Protein AF-A0A2A8B8N1-F1 (afdb_monomer_lite)

pLDDT: mean 79.52, std 12.45, range [48.56, 94.19]

Sequence (167 aa):
LKTFKNKYIFNKSKDFTIRLLANQMKHNHSLKLEEFYSPFDYTVNINGDILNLRRQELGLKLHVDFYNNDFPDETLGKVKVNYWDDLYIDIEYKNGEKFIAKDYMKENKRYSLDNIYKEMVDYGNSLIELYEKLLHIVKPNLSFNPMIPDNPTKKIRTVNLDKYFKG

Foldseek 3Di:
DVVLCCVAPVPPPDPDHPNVVVVCCVPVVDAQAPVPDDADFDWDQDPNDIDTQVVVQHKDWDKDFDADPVGRVHTQWIWIWIGRRHTWIKTAGPVGDIDTSCVVVDPPPHHHPVRVVVNVVVSVVVVVVVVVVVCVVCVVVPPPPPPDPPDPPPPPPPDDPVVVVDD

Organism: NCBI:txid1890302

Radius of gyration: 28.02 Å; chains: 1; bounding box: 78×43×75 Å

Secondary structure (DSSP, 8-state):
-HHHHHHHTS-SS-S--HHHHHHHHHHHSS--BGGG------EEEETTEEEETGGGT--EEEEEEEE-SS-TTSEEEEEEEEESSSEEEEEEETTS-EE-HHHHH-----B-HHHHHHHHHHHHHHHHHHHHHHHHHHTTT----TTS-S-----------GGGT--

Structure (mmCIF, N/CA/C/O backbone):
data_AF-A0A2A8B8N1-F1
#
_entry.id   AF-A0A2A8B8N1-F1
#
loop_
_atom_site.group_PDB
_atom_site.id
_atom_site.type_symbol
_atom_site.label_atom_id
_atom_site.label_alt_id
_atom_site.label_comp_id
_atom_site.label_asym_id
_atom_site.label_entity_id
_atom_site.label_seq_id
_atom_site.pdbx_PDB_ins_code
_atom_site.Cartn_x
_atom_site.Cartn_y
_atom_site.Cartn_z
_atom_site.occupancy
_atom_site.B_iso_or_equiv
_atom_site.auth_seq_id
_atom_site.auth_comp_id
_atom_site.auth_asym_id
_atom_site.auth_atom_id
_atom_site.pdbx_PDB_model_num
ATOM 1 N N . LEU A 1 1 ? 18.863 10.282 -21.424 1.00 83.62 1 LEU A N 1
ATOM 2 C CA . LEU A 1 1 ? 19.147 10.237 -19.964 1.00 83.62 1 LEU A CA 1
ATOM 3 C C . LEU A 1 1 ? 18.069 10.906 -19.096 1.00 83.62 1 LEU A C 1
ATOM 5 O O . LEU A 1 1 ? 17.550 10.239 -18.211 1.00 83.62 1 LEU A O 1
ATOM 9 N N . LYS A 1 2 ? 17.710 12.184 -19.319 1.00 85.69 2 LYS A N 1
ATOM 10 C CA . LYS A 1 2 ? 16.702 12.902 -18.500 1.00 85.69 2 LYS A CA 1
ATOM 11 C C . LYS A 1 2 ? 15.345 12.182 -18.451 1.00 85.69 2 LYS A C 1
ATOM 13 O O . LYS A 1 2 ? 14.824 11.952 -17.368 1.00 85.69 2 LYS A O 1
ATOM 18 N N . THR A 1 3 ? 14.842 11.729 -19.599 1.00 86.69 3 THR A N 1
ATOM 19 C CA . THR A 1 3 ? 13.587 10.962 -19.706 1.00 86.69 3 THR A CA 1
ATOM 20 C C . THR A 1 3 ? 13.622 9.661 -18.903 1.00 86.69 3 THR A C 1
ATOM 22 O O . THR A 1 3 ? 12.700 9.384 -18.147 1.00 86.69 3 THR A O 1
ATOM 25 N N . PHE A 1 4 ? 14.721 8.903 -18.990 1.00 88.56 4 PHE A N 1
ATOM 26 C CA . PHE A 1 4 ? 14.912 7.663 -18.230 1.00 88.56 4 PHE A CA 1
ATOM 27 C C . PHE A 1 4 ? 14.871 7.917 -16.717 1.00 88.56 4 PHE A C 1
ATOM 29 O O . PHE A 1 4 ? 14.116 7.274 -15.991 1.00 88.56 4 PHE A O 1
ATOM 36 N N . LYS A 1 5 ? 15.628 8.918 -16.242 1.00 86.94 5 LYS A N 1
ATOM 37 C CA . LYS A 1 5 ? 15.636 9.301 -14.823 1.00 86.94 5 LYS A CA 1
ATOM 38 C C . LYS A 1 5 ? 14.251 9.758 -14.353 1.00 86.94 5 LYS A C 1
ATOM 40 O O . LYS A 1 5 ? 13.802 9.356 -13.283 1.00 86.94 5 LYS A O 1
ATOM 45 N N . ASN A 1 6 ? 13.548 10.551 -15.157 1.00 88.56 6 ASN A N 1
ATOM 46 C CA 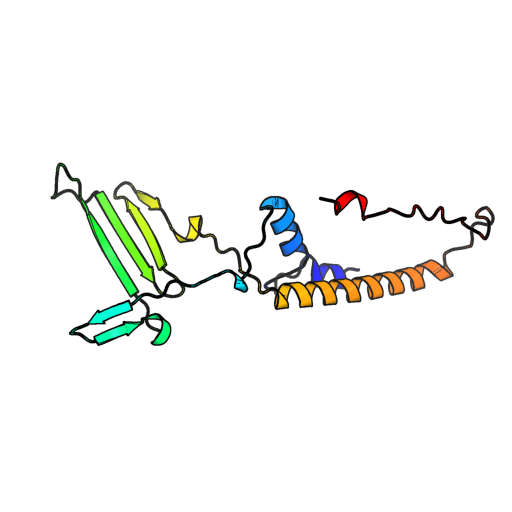. ASN A 1 6 ? 12.201 10.998 -14.816 1.00 88.56 6 ASN A CA 1
ATOM 47 C C . ASN A 1 6 ? 11.198 9.844 -14.759 1.00 88.56 6 ASN A C 1
ATOM 49 O O . ASN A 1 6 ? 10.311 9.897 -13.923 1.00 88.56 6 ASN A O 1
ATOM 53 N N . LYS A 1 7 ? 11.350 8.805 -15.591 1.00 87.81 7 LYS A N 1
ATOM 54 C CA . LYS A 1 7 ? 10.429 7.661 -15.632 1.00 87.81 7 LYS A CA 1
ATOM 55 C C . LYS A 1 7 ? 10.615 6.688 -14.461 1.00 87.81 7 LYS A C 1
ATOM 57 O O . LYS A 1 7 ? 9.611 6.228 -13.928 1.00 87.81 7 LYS A O 1
ATOM 62 N N . TYR A 1 8 ? 11.858 6.416 -14.052 1.00 88.44 8 TYR A N 1
ATOM 63 C CA . TYR A 1 8 ? 12.169 5.327 -13.105 1.00 88.44 8 TYR A CA 1
ATOM 64 C C . TYR A 1 8 ? 12.764 5.770 -11.757 1.00 88.44 8 TYR A C 1
ATOM 66 O O . TYR A 1 8 ? 12.859 4.964 -10.833 1.00 88.44 8 TYR A O 1
ATOM 74 N N . ILE A 1 9 ? 13.195 7.032 -11.623 1.00 84.44 9 ILE A N 1
ATOM 75 C CA . ILE A 1 9 ? 13.893 7.536 -10.420 1.00 84.44 9 ILE A CA 1
ATOM 76 C C . ILE A 1 9 ? 13.120 8.669 -9.740 1.00 84.44 9 ILE A C 1
ATOM 78 O O . ILE A 1 9 ? 13.045 8.721 -8.512 1.00 84.44 9 ILE A O 1
ATOM 82 N N . PHE A 1 10 ? 12.588 9.608 -10.522 1.00 86.75 10 PHE A N 1
ATOM 83 C CA . PHE A 1 10 ? 11.945 10.824 -10.003 1.00 86.75 10 PHE A CA 1
ATOM 84 C C . PHE A 1 10 ? 10.451 10.900 -10.305 1.00 86.75 10 PHE A C 1
ATOM 86 O O . PHE A 1 10 ? 9.843 11.949 -10.098 1.00 86.75 10 PHE A O 1
ATOM 93 N N . ASN A 1 11 ? 9.868 9.818 -10.817 1.00 82.31 11 ASN A N 1
ATOM 94 C CA . ASN A 1 11 ? 8.477 9.817 -11.227 1.00 82.31 11 ASN A CA 1
ATOM 95 C C . ASN A 1 11 ? 7.563 9.943 -10.005 1.00 82.31 11 ASN A C 1
ATOM 97 O O . ASN A 1 11 ? 7.432 8.995 -9.237 1.00 82.31 11 ASN A O 1
ATOM 101 N N . LYS A 1 12 ? 6.955 11.119 -9.825 1.00 76.44 12 LYS A N 1
ATOM 102 C CA . LYS A 1 12 ? 6.023 11.385 -8.722 1.00 76.44 12 LYS A CA 1
ATOM 103 C C . LYS A 1 12 ? 4.595 10.925 -9.018 1.00 76.44 12 LYS A C 1
ATOM 105 O O . LYS A 1 12 ? 3.813 10.835 -8.083 1.00 76.44 12 LYS A O 1
ATOM 110 N N . SER A 1 13 ? 4.251 10.679 -10.284 1.00 82.00 13 SER A N 1
ATOM 111 C CA . SER A 1 13 ? 2.909 10.232 -10.676 1.00 82.00 13 SER A CA 1
ATOM 112 C C . SER A 1 13 ? 2.765 8.714 -10.699 1.00 82.00 13 SER A C 1
ATOM 114 O O . SER A 1 13 ? 1.647 8.218 -10.747 1.00 82.00 13 SER A O 1
ATOM 116 N N . LYS A 1 14 ? 3.873 7.965 -10.653 1.00 79.44 14 LYS A N 1
ATOM 117 C CA . LYS A 1 14 ? 3.832 6.519 -10.446 1.00 79.44 14 LYS A CA 1
ATOM 118 C C . LYS A 1 14 ? 3.718 6.196 -8.961 1.00 79.44 14 LYS A C 1
ATOM 120 O O . LYS A 1 14 ? 4.519 6.666 -8.156 1.00 79.44 14 LYS A O 1
ATOM 125 N N . ASP A 1 15 ? 2.791 5.304 -8.634 1.00 73.50 15 ASP A N 1
ATOM 126 C CA . ASP A 1 15 ? 2.644 4.768 -7.281 1.00 73.50 15 ASP A CA 1
ATOM 127 C C . ASP A 1 15 ? 3.854 3.963 -6.810 1.00 73.50 15 ASP A C 1
ATOM 129 O O . ASP A 1 15 ? 4.111 3.889 -5.608 1.00 73.50 15 ASP A O 1
ATOM 133 N N . PHE A 1 16 ? 4.597 3.400 -7.761 1.00 80.12 16 PHE A N 1
ATOM 134 C CA . PHE A 1 16 ? 5.744 2.537 -7.548 1.00 80.12 16 PHE A CA 1
ATOM 135 C C . PHE A 1 16 ? 6.832 2.814 -8.591 1.00 80.12 16 PHE A C 1
ATOM 137 O O . PHE A 1 16 ? 6.543 3.017 -9.767 1.00 80.12 16 PHE A O 1
ATOM 144 N N . THR A 1 17 ? 8.095 2.811 -8.169 1.00 86.44 17 THR A N 1
ATOM 145 C CA . THR A 1 17 ? 9.256 2.932 -9.064 1.00 86.44 17 THR A CA 1
ATOM 146 C C . THR A 1 17 ? 10.394 2.052 -8.563 1.00 86.44 17 THR A C 1
ATOM 148 O O . THR A 1 17 ? 10.500 1.794 -7.360 1.00 86.44 17 THR A O 1
ATOM 151 N N . ILE A 1 18 ? 11.320 1.678 -9.451 1.00 87.19 18 ILE A N 1
ATOM 152 C CA . ILE A 1 18 ? 12.540 0.940 -9.071 1.00 87.19 18 ILE A CA 1
ATOM 153 C C . ILE A 1 18 ? 13.331 1.633 -7.959 1.00 87.19 18 ILE A C 1
ATOM 155 O O . ILE A 1 18 ? 13.880 0.967 -7.081 1.00 87.19 18 ILE A O 1
ATOM 159 N N . ARG A 1 19 ? 13.368 2.970 -7.935 1.00 86.31 19 ARG A N 1
ATOM 160 C CA . ARG A 1 19 ? 14.033 3.691 -6.843 1.00 86.31 19 ARG A CA 1
ATOM 161 C C . ARG A 1 19 ? 13.353 3.459 -5.494 1.00 86.31 19 ARG A C 1
ATOM 163 O O . ARG A 1 19 ? 14.050 3.303 -4.493 1.00 86.31 19 ARG A O 1
ATOM 170 N N . LEU A 1 20 ? 12.020 3.463 -5.452 1.00 84.12 20 LEU A N 1
ATOM 171 C CA . LEU A 1 20 ? 11.271 3.194 -4.222 1.00 84.12 20 LEU A CA 1
ATOM 172 C C . LEU A 1 20 ? 11.545 1.772 -3.724 1.00 84.12 20 LEU A C 1
ATOM 174 O O . LEU A 1 20 ? 11.837 1.606 -2.541 1.00 84.12 20 LEU A O 1
ATOM 178 N N . LEU A 1 21 ? 11.561 0.789 -4.631 1.00 85.38 21 LEU A N 1
ATOM 179 C CA . LEU A 1 21 ? 11.917 -0.596 -4.319 1.00 85.38 21 LEU A CA 1
ATOM 180 C C . LEU A 1 21 ? 13.322 -0.698 -3.708 1.00 85.38 21 LEU A C 1
ATOM 182 O O . LEU A 1 21 ? 13.493 -1.238 -2.617 1.00 85.38 21 LEU A O 1
ATOM 186 N N . ALA A 1 22 ? 14.324 -0.115 -4.372 1.00 85.81 22 ALA A N 1
ATOM 187 C CA . ALA A 1 22 ? 15.707 -0.134 -3.899 1.00 85.81 22 ALA A CA 1
ATOM 188 C C . ALA A 1 22 ? 15.861 0.536 -2.523 1.00 85.81 22 ALA A C 1
ATOM 190 O O . ALA A 1 22 ? 16.575 0.028 -1.659 1.00 85.81 22 ALA A O 1
ATOM 191 N N . ASN A 1 23 ? 15.163 1.653 -2.291 1.00 84.12 23 ASN A N 1
ATOM 192 C CA . ASN A 1 23 ? 15.163 2.327 -0.995 1.00 84.12 23 ASN A CA 1
ATOM 193 C C . ASN A 1 23 ? 14.519 1.465 0.099 1.00 84.12 23 ASN A C 1
ATOM 195 O O . ASN A 1 23 ? 15.063 1.386 1.198 1.00 84.12 23 ASN A O 1
ATOM 199 N N . GLN A 1 24 ? 13.393 0.805 -0.185 1.00 79.81 24 GLN A N 1
ATOM 200 C CA . GLN A 1 24 ? 12.744 -0.084 0.780 1.00 79.81 24 GLN A CA 1
ATOM 201 C C . GLN A 1 24 ? 13.639 -1.271 1.139 1.00 79.81 24 GLN A C 1
ATOM 203 O O . GLN A 1 24 ? 13.846 -1.532 2.321 1.00 79.81 24 GLN A O 1
ATOM 208 N N . MET A 1 25 ? 14.249 -1.927 0.150 1.00 81.31 25 MET A N 1
ATOM 209 C CA . MET A 1 25 ? 15.190 -3.023 0.404 1.00 81.31 25 MET A CA 1
ATOM 210 C C . MET A 1 25 ? 16.412 -2.556 1.208 1.00 81.31 25 MET A C 1
ATOM 212 O O . MET A 1 25 ? 16.867 -3.269 2.099 1.00 81.31 25 MET A O 1
ATOM 216 N N . LYS A 1 26 ? 16.919 -1.345 0.934 1.00 83.56 26 LYS A N 1
ATOM 217 C CA . LYS A 1 26 ? 18.062 -0.761 1.648 1.00 83.56 26 LYS A CA 1
ATOM 218 C C . LYS A 1 26 ? 17.755 -0.443 3.114 1.00 83.56 26 LYS A C 1
ATOM 220 O O . LYS A 1 26 ? 18.611 -0.671 3.958 1.00 83.56 26 LYS A O 1
ATOM 225 N N . HIS A 1 27 ? 16.597 0.151 3.401 1.00 80.12 27 HIS A N 1
ATOM 226 C CA . HIS A 1 27 ? 16.286 0.684 4.732 1.00 80.12 27 HIS A CA 1
ATOM 227 C C . HIS A 1 27 ? 15.499 -0.286 5.617 1.00 80.12 27 HIS A C 1
ATOM 229 O O . HIS A 1 27 ? 15.678 -0.270 6.830 1.00 80.12 27 HIS A O 1
ATOM 235 N N . ASN A 1 28 ? 14.651 -1.128 5.026 1.00 76.50 28 ASN A N 1
ATOM 236 C CA . ASN A 1 28 ? 13.745 -2.006 5.768 1.00 76.50 28 ASN A CA 1
ATOM 237 C C . ASN A 1 28 ? 14.142 -3.486 5.679 1.00 76.50 28 ASN A C 1
ATOM 239 O O . ASN A 1 28 ? 13.493 -4.314 6.317 1.00 76.50 28 ASN A O 1
ATOM 243 N N . HIS A 1 29 ? 15.141 -3.832 4.852 1.00 75.62 29 HIS A N 1
ATOM 244 C CA . HIS A 1 29 ? 15.606 -5.205 4.595 1.00 75.62 29 HIS A CA 1
ATOM 245 C C . HIS A 1 29 ? 14.497 -6.211 4.227 1.00 75.62 29 HIS A C 1
ATOM 247 O O . HIS A 1 29 ? 14.688 -7.420 4.308 1.00 75.62 29 HIS A O 1
ATOM 253 N N . SER A 1 30 ? 13.326 -5.719 3.823 1.00 75.12 30 SER A N 1
ATOM 254 C CA . SER A 1 30 ? 12.130 -6.512 3.557 1.00 75.12 30 SER A CA 1
ATOM 255 C C . SER A 1 30 ? 11.198 -5.759 2.610 1.00 75.12 30 SER A C 1
ATOM 257 O O . SER A 1 30 ? 11.233 -4.527 2.517 1.00 75.12 30 SER A O 1
ATOM 259 N N . LEU A 1 31 ? 10.361 -6.517 1.905 1.00 77.38 31 LEU A N 1
ATOM 260 C CA . LEU A 1 31 ? 9.294 -6.011 1.050 1.00 77.38 31 LEU A CA 1
ATOM 261 C C . LEU A 1 31 ? 7.965 -6.539 1.584 1.00 77.38 31 LEU A C 1
ATOM 263 O O . LEU A 1 31 ? 7.822 -7.736 1.819 1.00 77.38 31 LEU A O 1
ATOM 267 N N . LYS A 1 32 ? 6.998 -5.642 1.789 1.00 75.94 32 LYS A N 1
ATOM 268 C CA . LYS A 1 32 ? 5.628 -6.025 2.137 1.00 75.94 32 LYS A CA 1
ATOM 269 C C . LYS A 1 32 ? 4.867 -6.263 0.836 1.00 75.94 32 LYS A C 1
ATOM 271 O O . LYS A 1 32 ? 4.568 -5.308 0.120 1.00 75.94 32 LYS A O 1
ATOM 276 N N . LEU A 1 33 ? 4.604 -7.528 0.540 1.00 81.06 33 LEU A N 1
ATOM 277 C CA . LEU A 1 33 ? 3.892 -7.943 -0.663 1.00 81.06 33 LEU A CA 1
ATOM 278 C C . LEU A 1 33 ? 2.395 -8.039 -0.386 1.00 81.06 33 LEU A C 1
ATOM 280 O O . LEU A 1 33 ? 1.980 -8.390 0.721 1.00 81.06 33 LEU A O 1
ATOM 284 N N . GLU A 1 34 ? 1.603 -7.686 -1.391 1.00 83.56 34 GLU A N 1
ATOM 285 C CA . GLU A 1 34 ? 0.143 -7.744 -1.316 1.00 83.56 34 GLU A CA 1
ATOM 286 C C . GLU A 1 34 ? -0.351 -9.188 -1.186 1.00 83.56 34 GLU A C 1
ATOM 288 O O . GLU A 1 34 ? -1.270 -9.462 -0.427 1.00 83.56 34 GLU A O 1
ATOM 293 N N . GLU A 1 35 ? 0.337 -10.130 -1.822 1.00 81.88 35 GLU A N 1
ATOM 294 C CA . GLU A 1 35 ? -0.002 -11.554 -1.834 1.00 81.88 35 GLU A CA 1
ATOM 295 C C . GLU A 1 35 ? 0.093 -12.211 -0.452 1.00 81.88 35 GLU A C 1
ATOM 297 O O . GLU A 1 35 ? -0.576 -13.207 -0.188 1.00 81.88 35 GLU A O 1
ATOM 302 N N . PHE A 1 36 ? 0.918 -11.661 0.444 1.00 79.00 36 PHE A N 1
ATOM 303 C CA . PHE A 1 36 ? 1.052 -12.149 1.821 1.00 79.00 36 PHE A CA 1
ATOM 304 C C . PHE A 1 36 ? 0.146 -11.413 2.803 1.00 79.00 36 PHE A C 1
ATOM 306 O O . PHE A 1 36 ? 0.179 -11.684 4.005 1.00 79.00 36 PHE A O 1
ATOM 313 N N . TYR A 1 37 ? -0.646 -10.461 2.318 1.00 79.25 37 TYR A N 1
ATOM 314 C CA . TYR A 1 37 ? -1.585 -9.750 3.152 1.00 79.25 37 TYR A CA 1
ATOM 315 C C . TYR A 1 37 ? -2.935 -10.463 3.174 1.00 79.25 37 TYR A C 1
ATOM 317 O O . TYR A 1 37 ? -3.643 -10.526 2.174 1.00 79.25 37 TYR A O 1
ATOM 325 N N . SER A 1 38 ? -3.307 -10.948 4.356 1.00 74.62 38 SER A N 1
ATOM 326 C CA . SER A 1 38 ? -4.665 -11.400 4.635 1.00 74.62 38 SER A CA 1
ATOM 327 C C . SER A 1 38 ? -5.411 -10.277 5.357 1.00 74.62 38 SER A C 1
ATOM 329 O O . SER A 1 38 ? -5.082 -10.004 6.515 1.00 74.62 38 SER A O 1
ATOM 331 N N . PRO A 1 39 ? -6.383 -9.609 4.713 1.00 77.44 39 PRO A N 1
ATOM 332 C CA . PRO A 1 39 ? -7.202 -8.612 5.389 1.00 77.44 39 PRO A CA 1
ATOM 333 C C . PRO A 1 39 ? -8.001 -9.228 6.541 1.00 77.44 39 PRO A C 1
ATOM 335 O O . PRO A 1 39 ? -8.392 -10.395 6.478 1.00 77.44 39 PRO A O 1
ATOM 338 N N . PHE A 1 40 ? -8.273 -8.442 7.585 1.00 79.94 40 PHE A N 1
ATOM 339 C CA . PHE A 1 40 ? -9.127 -8.895 8.679 1.00 79.94 40 PHE A CA 1
ATOM 340 C C . PHE A 1 40 ? -10.580 -8.996 8.203 1.00 79.94 40 PHE A C 1
ATOM 342 O O . PHE A 1 40 ? -11.095 -8.059 7.580 1.00 79.94 40 PHE A O 1
ATOM 349 N N . ASP A 1 41 ? -11.250 -10.100 8.530 1.00 83.25 41 ASP A N 1
ATOM 350 C CA . ASP A 1 41 ? -12.682 -10.306 8.304 1.00 83.25 41 ASP A CA 1
ATOM 351 C C . ASP A 1 41 ? -13.455 -10.035 9.597 1.00 83.25 41 ASP A C 1
ATOM 353 O O . ASP A 1 41 ? -13.385 -10.802 10.558 1.00 83.25 41 ASP A O 1
ATOM 357 N N . TYR A 1 42 ? -14.211 -8.936 9.622 1.00 83.00 42 TY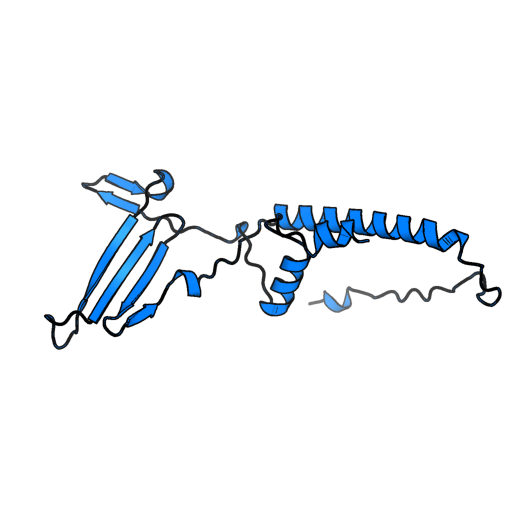R A N 1
ATOM 358 C CA . TYR A 1 42 ? -15.041 -8.578 10.767 1.00 83.00 42 TYR A CA 1
ATOM 359 C C . TYR A 1 42 ? -16.463 -9.097 10.559 1.00 83.00 42 TYR A C 1
ATOM 361 O O . TYR A 1 42 ? -17.153 -8.693 9.621 1.00 83.00 42 TYR A O 1
ATOM 369 N N . THR A 1 43 ? -16.902 -9.995 11.438 1.00 87.62 43 THR A N 1
ATOM 370 C CA . THR A 1 43 ? -18.229 -10.612 11.365 1.00 87.62 43 THR A CA 1
ATOM 371 C C . THR A 1 43 ? -19.037 -10.246 12.601 1.00 87.62 43 THR A C 1
ATOM 373 O O . THR A 1 43 ? -18.562 -10.416 13.722 1.00 87.62 43 THR A O 1
ATOM 376 N N . VAL A 1 44 ? -20.251 -9.738 12.400 1.00 86.50 44 VAL A N 1
ATOM 377 C CA . VAL A 1 44 ? -21.168 -9.316 13.464 1.00 86.50 44 VAL A CA 1
ATOM 378 C C . VAL A 1 44 ? -22.374 -10.241 13.469 1.00 86.50 44 VAL A C 1
ATOM 380 O O . VAL A 1 44 ? -22.904 -10.561 12.409 1.00 86.50 44 VAL A O 1
ATOM 383 N N . ASN A 1 45 ? -22.814 -10.664 14.651 1.00 88.88 45 ASN A N 1
ATOM 384 C CA . ASN A 1 45 ? -24.094 -11.344 14.809 1.00 88.88 45 ASN A CA 1
ATOM 385 C C . ASN A 1 45 ? -25.150 -10.309 15.208 1.00 88.88 45 ASN A C 1
ATOM 387 O O . ASN A 1 45 ? -25.043 -9.707 16.278 1.00 88.88 45 ASN A O 1
ATOM 391 N N . ILE A 1 46 ? -26.141 -10.093 14.346 1.00 84.75 46 ILE A N 1
ATOM 392 C CA . ILE A 1 46 ? -27.274 -9.207 14.613 1.00 84.75 46 ILE A CA 1
ATOM 393 C C . ILE A 1 46 ? -28.532 -10.069 14.583 1.00 84.75 46 ILE A C 1
ATOM 395 O O . ILE A 1 46 ? -28.907 -10.582 13.537 1.00 84.75 46 ILE A O 1
ATOM 399 N N . ASN A 1 47 ? -29.189 -10.231 15.734 1.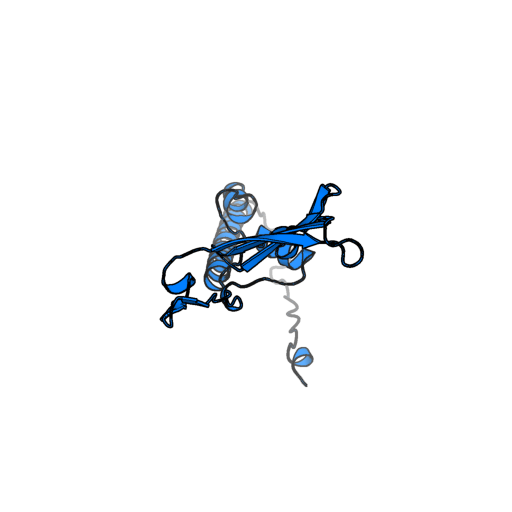00 87.44 47 ASN A N 1
ATOM 400 C CA . ASN A 1 47 ? -30.443 -10.986 15.863 1.00 87.44 47 ASN A CA 1
ATOM 401 C C . ASN A 1 47 ? -30.393 -12.437 15.331 1.00 87.44 47 ASN A C 1
ATOM 403 O O . ASN A 1 47 ? -31.421 -12.978 14.937 1.00 87.44 47 ASN A O 1
ATOM 407 N N . GLY A 1 48 ? -29.221 -13.081 15.342 1.00 85.12 48 GLY A N 1
ATOM 408 C CA . GLY A 1 48 ? -29.023 -14.439 14.824 1.00 85.12 48 GLY A CA 1
ATOM 409 C C . GLY A 1 48 ? -28.442 -14.489 13.409 1.00 85.12 48 GLY A C 1
ATOM 410 O O . GLY A 1 48 ? -27.908 -15.529 13.023 1.00 85.12 48 GLY A O 1
ATOM 411 N N . ASP A 1 49 ? -28.459 -13.374 12.676 1.00 88.06 49 ASP A N 1
ATOM 412 C CA . ASP A 1 49 ? -27.870 -13.276 11.346 1.00 88.06 49 ASP A CA 1
ATOM 413 C C . ASP A 1 49 ? -26.380 -12.936 11.432 1.00 88.06 49 ASP A C 1
ATOM 415 O O . ASP A 1 49 ? -25.963 -11.957 12.058 1.00 88.06 49 ASP A O 1
ATOM 419 N N . ILE A 1 50 ? -25.561 -13.761 10.780 1.00 89.44 50 ILE A N 1
ATOM 420 C CA . ILE A 1 50 ? -24.109 -13.600 10.719 1.00 89.44 50 ILE A CA 1
ATOM 421 C C . ILE A 1 50 ? -23.764 -12.729 9.509 1.00 89.44 50 ILE A C 1
ATOM 423 O O . ILE A 1 50 ? -23.814 -13.177 8.363 1.00 89.44 50 ILE A O 1
ATOM 427 N N . LEU A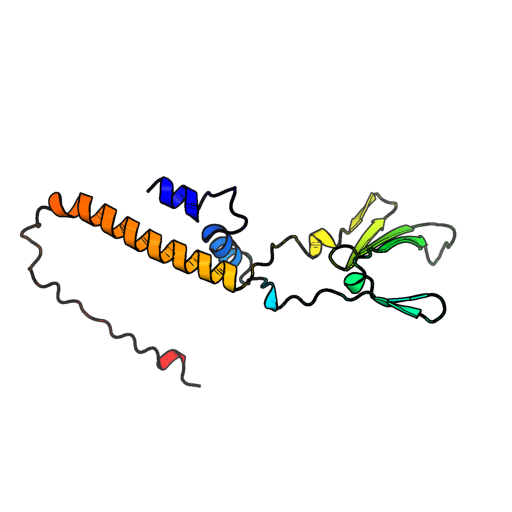 1 51 ? -23.371 -11.485 9.771 1.00 89.50 51 LEU A N 1
ATOM 428 C CA . LEU A 1 51 ? -23.032 -10.494 8.757 1.00 89.50 51 LEU A CA 1
ATOM 429 C C . LEU A 1 51 ? -21.518 -10.270 8.712 1.00 89.50 51 LEU A C 1
ATOM 431 O O . LEU A 1 51 ? -20.934 -9.732 9.651 1.00 89.50 51 LEU A O 1
ATOM 435 N N . ASN A 1 52 ? -20.868 -10.642 7.609 1.00 87.56 52 ASN A N 1
ATOM 436 C CA . ASN A 1 52 ? -19.480 -10.255 7.356 1.00 87.56 52 ASN A CA 1
ATOM 437 C C . ASN A 1 52 ? -19.457 -8.856 6.726 1.00 87.56 52 ASN A C 1
ATOM 439 O O . ASN A 1 52 ? -19.983 -8.660 5.630 1.00 87.56 52 ASN A O 1
ATOM 443 N N . LEU A 1 53 ? -18.841 -7.901 7.421 1.00 85.88 53 LEU A N 1
ATOM 444 C CA . LEU A 1 53 ? -18.842 -6.496 7.022 1.00 85.88 53 LEU A CA 1
ATOM 445 C C . LEU A 1 53 ? -18.103 -6.268 5.696 1.00 85.88 53 LEU A C 1
ATOM 447 O O . LEU A 1 53 ? -18.602 -5.540 4.844 1.00 85.88 53 LEU A O 1
ATOM 451 N N . ARG A 1 54 ? -16.979 -6.957 5.458 1.00 84.75 54 ARG A N 1
ATOM 452 C CA . ARG A 1 54 ? -16.198 -6.822 4.216 1.00 84.75 54 ARG A CA 1
ATOM 453 C C . ARG A 1 54 ? -16.967 -7.297 2.987 1.00 84.75 54 ARG A C 1
ATOM 455 O O . ARG A 1 54 ? -16.955 -6.625 1.964 1.00 84.75 54 ARG A O 1
ATOM 462 N N . ARG A 1 55 ? -17.663 -8.435 3.086 1.00 85.94 55 ARG A N 1
ATOM 463 C CA . ARG A 1 55 ? -18.475 -8.993 1.983 1.00 85.94 55 ARG A CA 1
ATOM 464 C C . ARG A 1 55 ? -19.674 -8.125 1.613 1.00 85.94 55 ARG A C 1
ATOM 466 O O . ARG A 1 55 ? -20.202 -8.273 0.520 1.00 85.94 55 ARG A O 1
ATOM 473 N N . GLN A 1 56 ? -20.116 -7.281 2.536 1.00 85.38 56 GLN A N 1
ATOM 474 C CA . GLN A 1 56 ? -21.260 -6.389 2.365 1.00 85.38 56 GLN A CA 1
ATOM 475 C C . GLN A 1 56 ? -20.828 -4.946 2.080 1.00 85.38 56 GLN A C 1
ATOM 477 O O . GLN A 1 56 ? -21.677 -4.063 2.045 1.00 85.38 56 GLN A O 1
ATOM 482 N N . GLU A 1 57 ? -19.522 -4.703 1.909 1.00 84.44 57 GLU A N 1
ATOM 483 C CA . GLU A 1 57 ? -18.946 -3.365 1.716 1.00 84.44 57 GLU A CA 1
ATOM 484 C C . GLU A 1 57 ? -19.325 -2.386 2.847 1.00 84.44 57 GLU A C 1
ATOM 486 O O . GLU A 1 57 ? -19.493 -1.184 2.648 1.00 84.44 57 GLU A O 1
ATOM 491 N N . LEU A 1 58 ? -19.462 -2.915 4.067 1.00 82.94 58 LEU A N 1
ATOM 492 C CA . LEU A 1 58 ? -19.797 -2.161 5.267 1.00 82.94 58 LEU A CA 1
ATOM 493 C C . LEU A 1 58 ? -18.548 -1.886 6.100 1.00 82.94 58 LEU A C 1
ATOM 495 O O . LEU A 1 58 ? -17.673 -2.738 6.258 1.00 82.94 58 LEU A O 1
ATOM 499 N N . GLY A 1 59 ? -18.517 -0.703 6.707 1.00 84.00 59 GLY A N 1
ATOM 500 C CA . GLY A 1 59 ? -17.512 -0.339 7.695 1.00 84.00 59 GLY A CA 1
ATOM 501 C C . GLY A 1 59 ? -18.066 -0.260 9.112 1.00 84.00 59 GLY A C 1
ATOM 502 O O . GLY A 1 59 ? -19.260 -0.050 9.322 1.00 84.00 59 GLY A O 1
ATOM 503 N N . LEU A 1 60 ? -17.177 -0.378 10.095 1.00 83.69 60 LEU A N 1
ATOM 504 C CA . LEU A 1 60 ? -17.474 -0.164 11.507 1.00 83.69 60 LEU A CA 1
ATOM 505 C C . LEU A 1 60 ? -16.633 0.992 12.039 1.00 83.69 60 LEU A C 1
ATOM 507 O O . LEU A 1 60 ? -15.418 1.039 11.856 1.00 83.69 60 LEU A O 1
ATOM 511 N N . LYS A 1 61 ? -17.280 1.906 12.756 1.00 86.25 61 LYS A N 1
ATOM 512 C CA . LYS A 1 61 ? -16.607 2.944 13.528 1.00 86.25 61 LYS A CA 1
ATOM 513 C C . LYS A 1 61 ? -17.206 2.979 14.917 1.00 86.25 61 LYS A C 1
ATOM 515 O O . LYS A 1 61 ? -18.381 3.296 15.073 1.00 86.25 61 LYS A O 1
ATOM 520 N N . LEU A 1 62 ? -16.397 2.644 15.909 1.00 87.00 62 LEU A N 1
ATOM 521 C CA . LEU A 1 62 ? -16.834 2.531 17.290 1.00 87.00 62 LEU A CA 1
ATOM 522 C C . LEU A 1 62 ? -15.856 3.259 18.209 1.00 87.00 62 LEU A C 1
ATOM 524 O O . LEU A 1 62 ? -14.651 3.294 17.958 1.00 87.00 62 LEU A O 1
ATOM 528 N N . HIS A 1 63 ? -16.386 3.865 19.264 1.00 88.25 63 HIS A N 1
ATOM 529 C CA . HIS A 1 63 ? -15.596 4.487 20.314 1.00 88.25 63 HIS A CA 1
ATOM 530 C C . HIS A 1 63 ? -16.030 3.935 21.669 1.00 88.25 63 HIS A C 1
ATOM 532 O O . HIS A 1 63 ? -17.225 3.830 21.943 1.00 88.25 63 HIS A O 1
ATOM 538 N N . VAL A 1 64 ? -15.060 3.586 22.507 1.00 91.00 64 VAL A N 1
ATOM 539 C CA . VAL A 1 64 ? -15.293 3.133 23.881 1.00 91.00 64 VAL A CA 1
ATOM 540 C C . VAL A 1 64 ? -14.401 3.938 24.800 1.00 91.00 64 VAL A C 1
ATOM 542 O O . VAL A 1 64 ? -13.190 3.998 24.586 1.00 91.00 64 VAL A O 1
ATOM 545 N N . ASP A 1 65 ? -14.994 4.549 25.814 1.00 91.44 65 ASP A N 1
ATOM 546 C CA . ASP A 1 65 ? -14.241 5.207 26.872 1.00 91.44 65 ASP A CA 1
ATOM 547 C C . ASP A 1 65 ? -13.700 4.148 27.841 1.00 91.44 65 ASP A C 1
ATOM 549 O O . ASP A 1 65 ? -14.370 3.156 28.130 1.00 91.44 65 ASP A O 1
ATOM 553 N N . PHE A 1 66 ? -12.471 4.335 28.322 1.00 90.50 66 PHE A N 1
ATOM 554 C CA . PHE A 1 66 ? -11.884 3.482 29.353 1.00 90.50 66 PHE A CA 1
ATOM 555 C C . PHE A 1 66 ? -11.557 4.301 30.598 1.00 90.50 66 PHE A C 1
ATOM 557 O O . PHE A 1 66 ? -11.206 5.484 30.525 1.00 90.50 66 PHE A O 1
ATOM 564 N N . TYR A 1 67 ? -11.688 3.652 31.747 1.00 91.12 67 TYR A N 1
ATOM 565 C CA . TYR A 1 67 ? -11.737 4.302 33.051 1.00 91.12 67 TYR A CA 1
ATOM 566 C C . TYR A 1 67 ? -10.601 3.825 33.945 1.00 91.12 67 TYR A C 1
ATOM 568 O O . TYR A 1 67 ? -9.960 2.805 33.678 1.00 91.12 67 TYR A O 1
ATOM 576 N N . ASN A 1 68 ? -10.348 4.587 35.000 1.00 86.56 68 ASN A N 1
ATOM 577 C CA . ASN A 1 68 ? -9.410 4.207 36.038 1.00 86.56 68 ASN A CA 1
ATOM 578 C C . ASN A 1 68 ? -10.005 3.065 36.877 1.00 86.56 68 ASN A C 1
ATOM 580 O O . ASN A 1 68 ? -11.141 3.158 37.334 1.00 86.56 68 ASN A O 1
ATOM 584 N N . ASN A 1 69 ? -9.240 1.988 37.085 1.00 86.31 69 ASN A N 1
ATOM 585 C CA . ASN A 1 69 ? -9.687 0.858 37.907 1.00 86.31 69 ASN A CA 1
ATOM 586 C C . ASN A 1 69 ? -9.931 1.267 39.365 1.00 86.31 69 ASN A C 1
ATOM 588 O O . ASN A 1 69 ? -10.842 0.734 39.994 1.00 86.31 69 ASN A O 1
ATOM 592 N N . ASP A 1 70 ? -9.139 2.208 39.884 1.00 89.38 70 ASP A N 1
ATOM 593 C CA . ASP A 1 70 ? -9.254 2.670 41.270 1.00 89.38 70 ASP A CA 1
ATOM 594 C C . ASP A 1 70 ? -10.348 3.742 41.428 1.00 89.38 70 ASP A C 1
ATOM 596 O O . ASP A 1 70 ? -10.928 3.892 42.504 1.00 89.38 70 ASP A O 1
ATOM 600 N N . PHE A 1 71 ? -10.667 4.462 40.344 1.00 86.81 71 PHE A N 1
ATOM 601 C CA . PHE A 1 71 ? -11.663 5.537 40.304 1.00 86.81 71 PHE A CA 1
ATOM 602 C C . PHE A 1 71 ? -12.542 5.413 39.043 1.00 86.81 71 PHE A C 1
ATOM 604 O O . PHE A 1 71 ? -12.270 6.067 38.037 1.00 86.81 71 PHE A O 1
ATOM 611 N N . PRO A 1 72 ? -13.615 4.602 39.072 1.00 82.94 72 PRO A N 1
ATOM 612 C CA . PRO A 1 72 ? -14.403 4.267 37.877 1.00 82.94 72 PRO A CA 1
ATOM 613 C C . PRO A 1 72 ? -15.092 5.460 37.201 1.00 82.94 72 PRO A C 1
ATOM 615 O O . PRO A 1 72 ? -15.345 5.425 35.999 1.00 82.94 72 PRO A O 1
ATOM 618 N N . ASP A 1 73 ? -15.363 6.530 37.952 1.00 86.81 73 ASP A N 1
ATOM 619 C CA . ASP A 1 73 ? -15.935 7.773 37.419 1.00 86.81 73 ASP A CA 1
ATOM 620 C C . ASP A 1 73 ? -14.901 8.617 36.650 1.00 86.81 73 ASP A C 1
ATOM 622 O O . ASP A 1 73 ? -15.243 9.574 35.949 1.00 86.81 73 ASP A O 1
ATOM 626 N N . GLU A 1 74 ? -13.616 8.276 36.761 1.00 88.25 74 GLU A N 1
ATOM 627 C CA . GLU A 1 74 ? -12.537 8.944 36.054 1.00 88.25 74 GLU A CA 1
ATOM 628 C C . GLU A 1 74 ? -12.262 8.261 34.709 1.00 88.25 74 GLU A C 1
ATOM 630 O O . GLU A 1 74 ? -11.633 7.206 34.619 1.00 88.25 74 GLU A O 1
ATOM 635 N N . THR A 1 75 ? -12.673 8.912 33.620 1.00 88.56 75 THR A N 1
ATOM 636 C CA . THR A 1 75 ? -12.256 8.520 32.268 1.00 88.56 75 THR A CA 1
ATOM 637 C C . THR A 1 75 ? -10.773 8.826 32.051 1.00 88.56 75 THR A C 1
ATOM 639 O O . THR A 1 75 ? -10.353 9.985 32.132 1.00 88.56 75 THR A O 1
ATOM 642 N N . LEU A 1 76 ? -9.991 7.800 31.707 1.00 89.00 76 LEU A N 1
ATOM 643 C CA . LEU A 1 76 ? -8.566 7.911 31.371 1.00 89.00 76 LEU A CA 1
ATOM 644 C C . LEU A 1 76 ? -8.335 8.208 29.886 1.00 89.00 76 LEU A C 1
ATOM 646 O O . LEU A 1 76 ? -7.318 8.798 29.512 1.00 89.00 76 LEU A O 1
ATOM 650 N N . GLY A 1 77 ? -9.281 7.831 29.030 1.00 90.56 77 GLY A N 1
ATOM 651 C CA . GLY A 1 77 ? -9.198 8.059 27.596 1.00 90.56 77 GLY A CA 1
ATOM 652 C C . GLY A 1 77 ? -10.269 7.304 26.826 1.00 90.56 77 GLY A C 1
ATOM 653 O O . GLY A 1 77 ? -11.261 6.847 27.391 1.00 90.56 77 GLY A O 1
ATOM 654 N N . LYS A 1 78 ? -10.048 7.168 25.519 1.00 92.12 78 LYS A N 1
ATOM 655 C CA . LYS A 1 78 ? -10.942 6.462 24.601 1.00 92.12 78 LYS A CA 1
ATOM 656 C C . LYS A 1 78 ? -10.182 5.597 23.609 1.00 92.12 78 LYS A C 1
ATOM 658 O O . LYS A 1 78 ? -9.154 6.002 23.066 1.00 92.12 78 LYS A O 1
ATOM 663 N N . VAL A 1 79 ? -10.737 4.425 23.341 1.00 90.81 79 VAL A N 1
ATOM 664 C CA . VAL A 1 79 ? -10.330 3.526 22.265 1.00 90.81 79 VAL A CA 1
ATOM 665 C C . VAL A 1 79 ? -11.245 3.776 21.073 1.00 90.81 79 VAL A C 1
ATOM 667 O O . VAL A 1 79 ? -12.468 3.739 21.198 1.00 90.81 79 VAL A O 1
ATOM 670 N N . LYS A 1 80 ? -10.661 4.044 19.908 1.00 89.50 80 LYS A N 1
ATOM 671 C CA . LYS A 1 80 ? -11.367 4.217 18.637 1.00 89.50 80 LYS A CA 1
ATOM 672 C C . LYS A 1 80 ? -11.051 3.032 17.743 1.00 89.50 80 LYS A C 1
ATOM 674 O O . LYS A 1 80 ? -9.908 2.844 17.341 1.00 89.50 80 LYS A O 1
ATOM 679 N N . VAL A 1 81 ? -12.074 2.263 17.410 1.00 85.88 81 VAL A N 1
ATOM 680 C CA . VAL A 1 81 ? -11.979 1.150 16.471 1.00 85.88 81 VAL A CA 1
ATOM 681 C C . VAL A 1 81 ? -12.546 1.610 15.136 1.00 85.88 81 VAL A C 1
ATOM 683 O O . VAL A 1 81 ? -13.704 2.019 15.061 1.00 85.88 81 VAL A O 1
ATOM 686 N N . ASN A 1 82 ? -11.731 1.552 14.088 1.00 84.50 82 ASN A N 1
ATOM 687 C CA . ASN A 1 82 ? -12.141 1.838 12.719 1.00 84.50 82 ASN A CA 1
ATOM 688 C C . ASN A 1 82 ? -11.883 0.600 11.858 1.00 84.50 82 ASN A C 1
ATOM 690 O O . ASN A 1 82 ? -10.767 0.092 11.818 1.00 84.50 82 ASN A O 1
ATOM 694 N N . TYR A 1 83 ? -12.904 0.143 11.147 1.00 81.56 83 TYR A N 1
ATOM 695 C CA . TYR A 1 83 ? -12.840 -0.947 10.187 1.00 81.56 83 TYR A CA 1
ATOM 696 C C . TYR A 1 83 ? -13.480 -0.456 8.891 1.00 81.56 83 TYR A C 1
ATOM 698 O O . TYR A 1 83 ? -14.700 -0.399 8.786 1.00 81.56 83 TYR A O 1
ATOM 706 N N . TRP A 1 84 ? -12.656 -0.022 7.942 1.00 75.25 84 TRP A N 1
ATOM 707 C CA . TRP A 1 84 ? -13.101 0.392 6.605 1.00 75.25 84 TRP A CA 1
ATOM 708 C C . TRP A 1 84 ? -12.304 -0.372 5.550 1.00 75.25 84 TRP A C 1
ATOM 710 O O . TRP A 1 84 ? -12.869 -1.142 4.785 1.00 75.25 84 TRP A O 1
ATOM 720 N N . ASP A 1 85 ? -10.976 -0.258 5.613 1.00 70.56 85 ASP A N 1
ATOM 721 C CA . ASP A 1 85 ? -10.059 -1.059 4.795 1.00 70.56 85 ASP A CA 1
ATOM 722 C C . ASP A 1 85 ? -9.559 -2.296 5.557 1.00 70.56 85 ASP A C 1
ATOM 724 O O . ASP A 1 85 ? -9.569 -3.412 5.035 1.00 70.56 85 ASP A O 1
ATOM 728 N N . ASP A 1 86 ? -9.149 -2.102 6.813 1.00 77.88 86 ASP A N 1
ATOM 729 C CA . ASP A 1 86 ? -8.711 -3.128 7.762 1.00 77.88 86 ASP A CA 1
ATOM 730 C C . ASP A 1 86 ? -8.994 -2.660 9.198 1.00 77.88 86 ASP A C 1
ATOM 732 O O . ASP A 1 86 ? -9.414 -1.518 9.406 1.00 77.88 86 ASP A O 1
ATOM 736 N N . LEU A 1 87 ? -8.793 -3.528 10.191 1.00 81.25 87 LEU A N 1
ATOM 737 C CA . LEU A 1 87 ? -9.024 -3.181 11.593 1.00 81.25 87 LEU A CA 1
ATOM 738 C C . LEU A 1 87 ? -7.903 -2.281 12.141 1.00 81.25 87 LEU A C 1
ATOM 740 O O . LEU A 1 87 ? -6.768 -2.720 12.323 1.00 81.25 87 LEU A O 1
ATOM 744 N N . TYR A 1 88 ? -8.249 -1.041 12.479 1.00 84.25 88 TYR A N 1
ATOM 745 C CA . TYR A 1 88 ? -7.373 -0.078 13.144 1.00 84.25 88 TYR A CA 1
ATOM 746 C C . TYR A 1 88 ? -7.909 0.268 14.533 1.00 84.25 88 TYR A C 1
ATOM 748 O O . TYR A 1 88 ? -9.091 0.583 14.689 1.00 84.25 88 TYR A O 1
ATOM 756 N N . ILE A 1 89 ? -7.031 0.231 15.537 1.00 85.56 89 ILE A N 1
ATOM 757 C CA . ILE A 1 89 ? -7.360 0.542 16.933 1.00 85.56 89 ILE A CA 1
ATOM 758 C C . ILE A 1 89 ? -6.485 1.705 17.402 1.00 85.56 89 ILE A C 1
ATOM 760 O O . ILE A 1 89 ? -5.309 1.525 17.710 1.00 85.56 89 ILE A O 1
ATOM 764 N N . ASP A 1 90 ? -7.067 2.895 17.471 1.00 88.88 90 ASP A N 1
ATOM 765 C CA . ASP A 1 90 ? -6.397 4.083 17.991 1.00 88.88 90 ASP A CA 1
ATOM 766 C C . ASP A 1 90 ? -6.746 4.274 19.473 1.00 88.88 90 ASP A C 1
ATOM 768 O O . ASP A 1 90 ? -7.874 4.013 19.894 1.00 88.88 90 ASP A O 1
ATOM 772 N N . ILE A 1 91 ? -5.799 4.767 20.269 1.00 88.81 91 ILE A N 1
ATOM 773 C CA . ILE A 1 91 ? -6.001 5.073 21.691 1.00 88.81 91 ILE A CA 1
ATOM 774 C C . ILE A 1 91 ? -5.700 6.554 21.900 1.00 88.81 91 ILE A C 1
ATOM 776 O O . ILE A 1 91 ? -4.629 7.036 21.540 1.00 88.81 91 ILE A O 1
ATOM 780 N N . GLU A 1 92 ? -6.648 7.291 22.470 1.00 91.38 92 GLU A N 1
ATOM 781 C CA . GLU A 1 92 ? -6.495 8.706 22.808 1.00 91.38 92 GLU A CA 1
ATOM 782 C C . GLU A 1 92 ? -6.654 8.875 24.317 1.00 91.38 92 GLU A C 1
ATOM 784 O O . GLU A 1 92 ? -7.744 8.698 24.863 1.00 91.38 92 GLU A O 1
ATOM 789 N N . TYR A 1 93 ? -5.552 9.208 24.982 1.00 90.31 93 TYR A N 1
ATOM 790 C CA . TYR A 1 93 ? -5.494 9.440 26.417 1.00 90.31 93 TYR A CA 1
ATOM 791 C C . TYR A 1 93 ? -5.935 10.868 26.746 1.00 90.31 93 TYR A C 1
ATOM 793 O O . TYR A 1 93 ? -5.744 11.807 25.968 1.00 90.31 93 TYR A O 1
ATOM 801 N N . LYS A 1 94 ? -6.512 11.057 27.934 1.00 87.38 94 LYS A N 1
ATOM 802 C CA . LYS A 1 94 ? -7.003 12.361 28.406 1.00 87.38 94 LYS A CA 1
ATOM 803 C C . LYS A 1 94 ? -5.890 13.403 28.566 1.00 87.38 94 LYS A C 1
ATOM 805 O O . LYS A 1 94 ? -6.148 14.592 28.403 1.00 87.38 94 LYS A O 1
ATOM 810 N N . ASN A 1 95 ? -4.657 12.966 28.829 1.00 86.62 95 ASN A N 1
ATOM 811 C CA . ASN A 1 95 ? -3.463 13.820 28.894 1.00 86.62 95 ASN A CA 1
ATOM 812 C C . ASN A 1 95 ? -3.020 14.366 27.515 1.00 86.62 95 ASN A C 1
ATOM 814 O O . ASN A 1 95 ? -2.086 15.161 27.448 1.00 86.62 95 ASN A O 1
ATOM 818 N N . GLY A 1 96 ? -3.683 13.960 26.425 1.00 81.81 96 GLY A N 1
ATOM 819 C CA . GLY A 1 96 ? -3.379 14.378 25.058 1.00 81.81 96 GLY A CA 1
ATOM 820 C C . GLY A 1 96 ? -2.476 13.414 24.286 1.00 81.81 96 GLY A C 1
ATOM 821 O O . GLY A 1 96 ? -2.303 13.610 23.081 1.00 81.81 96 GLY A O 1
ATOM 822 N N . GLU A 1 97 ? -1.939 12.367 24.922 1.00 87.31 97 GLU A N 1
ATOM 823 C CA . GLU A 1 97 ? -1.184 11.322 24.229 1.00 87.31 97 GLU A CA 1
ATOM 824 C C . GLU A 1 97 ? -2.094 10.523 23.294 1.00 87.31 97 GLU A C 1
ATOM 826 O O . GLU A 1 97 ? -3.253 10.222 23.600 1.00 87.31 97 GLU A O 1
ATOM 831 N N . LYS A 1 98 ? -1.567 10.183 22.116 1.00 88.75 98 LYS A N 1
ATOM 832 C CA . LYS A 1 98 ? -2.301 9.451 21.084 1.00 88.75 98 LYS A CA 1
ATOM 833 C C . LYS A 1 98 ? -1.445 8.327 20.544 1.00 88.75 98 LYS A C 1
ATOM 835 O O . LYS A 1 98 ? -0.358 8.561 20.024 1.00 88.75 98 LYS A O 1
ATOM 840 N N . PHE A 1 99 ? -1.974 7.118 20.626 1.00 85.31 99 PHE A N 1
ATOM 841 C CA . PHE A 1 99 ? -1.501 5.988 19.855 1.00 85.31 99 PHE A CA 1
ATOM 842 C C . PHE A 1 99 ? -2.374 5.860 18.608 1.00 85.31 99 PHE A C 1
ATOM 844 O O . PHE A 1 99 ? -3.588 5.691 18.711 1.00 85.31 99 PHE A O 1
ATOM 851 N N . ILE A 1 100 ? -1.758 5.943 17.432 1.00 83.06 100 ILE A N 1
ATOM 852 C CA . ILE A 1 100 ? -2.443 5.783 16.150 1.00 83.06 100 ILE A CA 1
ATOM 853 C C . ILE A 1 100 ? -1.987 4.448 15.560 1.00 83.06 100 ILE A C 1
ATOM 855 O O . ILE A 1 100 ? -0.825 4.303 15.173 1.00 83.06 100 ILE A O 1
ATOM 859 N N . ALA A 1 101 ? -2.883 3.461 15.462 1.00 75.69 101 ALA A N 1
ATOM 860 C CA . ALA A 1 101 ? -2.534 2.132 14.942 1.00 75.69 101 ALA A CA 1
ATOM 861 C C . ALA A 1 101 ? -1.994 2.207 13.512 1.00 75.69 101 ALA A C 1
ATOM 863 O O . ALA A 1 101 ? -1.102 1.444 13.132 1.00 75.69 101 ALA A O 1
ATOM 864 N N . LYS A 1 102 ? -2.492 3.168 12.727 1.00 69.12 102 LYS A N 1
ATOM 865 C CA . LYS A 1 102 ? -2.016 3.428 11.368 1.00 69.12 102 LYS A CA 1
ATOM 866 C C . LYS A 1 102 ? -0.529 3.805 11.321 1.00 69.12 102 LYS A C 1
ATOM 868 O O . LYS A 1 102 ? 0.146 3.415 10.370 1.00 69.12 102 LYS A O 1
ATOM 873 N N . ASP A 1 103 ? 0.008 4.473 12.344 1.00 67.00 103 ASP A N 1
ATOM 874 C CA . ASP A 1 103 ? 1.432 4.837 12.412 1.00 67.00 103 ASP A CA 1
ATOM 875 C C . ASP A 1 103 ? 2.324 3.622 12.681 1.00 67.00 103 ASP A C 1
ATOM 877 O O . ASP A 1 103 ? 3.442 3.544 12.166 1.00 67.00 103 ASP A O 1
ATOM 881 N N . TYR A 1 104 ? 1.827 2.645 13.444 1.00 63.16 104 TYR A N 1
ATOM 882 C CA . TYR A 1 104 ? 2.526 1.376 13.650 1.00 63.16 104 TYR A CA 1
ATOM 883 C C . TYR A 1 104 ? 2.433 0.476 12.417 1.00 63.16 104 TYR A C 1
ATOM 885 O O . TYR A 1 104 ? 3.420 -0.121 11.980 1.00 63.16 104 TYR A O 1
ATOM 893 N N . MET A 1 105 ? 1.248 0.406 11.811 1.00 60.72 105 MET A N 1
ATOM 894 C CA . MET A 1 105 ? 1.052 -0.385 10.603 1.00 60.72 105 MET A CA 1
ATOM 895 C C . MET A 1 105 ? 1.797 0.205 9.406 1.00 60.72 105 MET A C 1
ATOM 897 O O . MET A 1 105 ? 2.252 -0.585 8.571 1.00 60.72 105 MET A O 1
ATOM 901 N N . LYS A 1 106 ? 2.004 1.537 9.411 1.00 54.25 106 LYS A N 1
ATOM 902 C CA . LYS A 1 106 ? 2.544 2.411 8.360 1.00 54.25 106 LYS A CA 1
ATOM 903 C C . LYS A 1 106 ? 1.898 2.120 7.009 1.00 54.25 106 LYS A C 1
ATOM 905 O O . LYS A 1 106 ? 1.812 0.981 6.568 1.00 54.25 106 LYS A O 1
ATOM 910 N N . GLU A 1 107 ? 1.497 3.160 6.291 1.00 55.28 107 GLU A N 1
ATOM 911 C CA . GLU A 1 107 ? 1.150 3.081 4.866 1.00 55.28 107 GLU A CA 1
ATOM 912 C C . GLU A 1 107 ? 2.381 2.685 4.027 1.00 55.28 107 GLU A C 1
ATOM 914 O O . GLU A 1 107 ? 2.873 3.421 3.176 1.00 55.28 107 GLU A O 1
ATOM 919 N N . ASN A 1 108 ? 2.940 1.506 4.259 1.00 56.06 108 ASN A N 1
ATOM 920 C CA . ASN A 1 108 ? 3.805 0.884 3.296 1.00 56.06 108 ASN A CA 1
ATOM 921 C C . ASN A 1 108 ? 2.846 0.368 2.238 1.00 56.06 108 ASN A C 1
ATOM 923 O O . ASN A 1 108 ? 2.223 -0.675 2.443 1.00 56.06 108 ASN A O 1
ATOM 927 N N . LYS A 1 109 ? 2.702 1.138 1.151 1.00 66.25 109 LYS A N 1
ATOM 928 C CA . LYS A 1 109 ? 2.070 0.665 -0.081 1.00 66.25 109 LYS A CA 1
ATOM 929 C C . LYS A 1 109 ? 2.529 -0.772 -0.300 1.00 66.25 109 LYS A C 1
ATOM 931 O O . LYS A 1 109 ? 3.731 -1.033 -0.402 1.00 66.25 109 LYS A O 1
ATOM 936 N N . ARG A 1 110 ? 1.570 -1.691 -0.239 1.00 74.75 110 ARG A N 1
ATOM 937 C CA . ARG A 1 110 ? 1.793 -3.076 -0.623 1.00 74.75 110 ARG A CA 1
ATOM 938 C C . ARG A 1 110 ? 1.889 -3.058 -2.136 1.00 74.75 110 ARG A C 1
ATOM 940 O O . ARG A 1 110 ? 1.118 -2.363 -2.793 1.00 74.75 110 ARG A O 1
ATOM 947 N N . TYR A 1 111 ? 2.881 -3.749 -2.664 1.00 77.75 111 TYR A N 1
ATOM 948 C CA . TYR A 1 111 ? 3.031 -3.892 -4.101 1.00 77.75 111 TYR A CA 1
ATOM 949 C C . TYR A 1 111 ? 2.838 -5.362 -4.420 1.00 77.75 111 TYR A C 1
ATOM 951 O O . TYR A 1 111 ? 3.468 -6.206 -3.781 1.00 77.75 111 TYR A O 1
ATOM 959 N N . SER A 1 112 ? 1.978 -5.654 -5.389 1.00 85.56 112 SER A N 1
ATOM 960 C CA . SER A 1 112 ? 1.888 -6.996 -5.942 1.00 85.56 112 SER A CA 1
ATOM 961 C C . SER A 1 112 ? 3.191 -7.379 -6.644 1.00 85.56 112 SER A C 1
ATOM 963 O O . SER A 1 112 ? 3.901 -6.531 -7.206 1.00 85.56 112 SER A O 1
ATOM 965 N N . LEU A 1 113 ? 3.497 -8.672 -6.646 1.00 86.94 113 LEU A N 1
ATOM 966 C CA . LEU A 1 113 ? 4.601 -9.260 -7.397 1.00 86.94 113 LEU A CA 1
ATOM 967 C C . LEU A 1 113 ? 4.505 -8.915 -8.884 1.00 86.94 113 LEU A C 1
ATOM 969 O O . LEU A 1 113 ? 5.524 -8.606 -9.498 1.00 86.94 113 LEU A O 1
ATOM 973 N N . ASP A 1 114 ? 3.294 -8.869 -9.439 1.00 87.56 114 ASP A N 1
ATOM 974 C CA . ASP A 1 114 ? 3.054 -8.483 -10.831 1.00 87.56 114 ASP A CA 1
ATOM 975 C C . ASP A 1 114 ? 3.482 -7.042 -11.123 1.00 87.56 114 ASP A C 1
ATOM 977 O O . ASP A 1 114 ? 4.115 -6.769 -12.147 1.00 87.56 114 ASP A O 1
ATOM 981 N N . ASN A 1 115 ? 3.158 -6.107 -10.226 1.00 87.38 115 ASN A N 1
ATOM 982 C CA . ASN A 1 115 ? 3.546 -4.706 -10.375 1.00 87.38 115 ASN A CA 1
ATOM 983 C C . ASN A 1 115 ? 5.064 -4.540 -10.266 1.00 87.38 115 ASN A C 1
ATOM 985 O O . ASN A 1 115 ? 5.665 -3.802 -11.053 1.00 87.38 115 ASN A O 1
ATOM 989 N N . ILE A 1 116 ? 5.691 -5.260 -9.330 1.00 89.31 116 ILE A N 1
ATOM 990 C CA . ILE A 1 116 ? 7.149 -5.279 -9.182 1.00 89.31 116 ILE A CA 1
ATOM 991 C C . ILE A 1 116 ? 7.799 -5.849 -10.445 1.00 89.31 116 ILE A C 1
ATOM 993 O O . ILE A 1 116 ? 8.705 -5.229 -11.004 1.00 89.31 116 ILE A O 1
ATOM 997 N N . TYR A 1 117 ? 7.317 -6.995 -10.923 1.00 90.56 117 TYR A N 1
ATOM 998 C CA . TYR A 1 117 ? 7.851 -7.678 -12.093 1.00 90.56 117 TYR A CA 1
ATOM 999 C C . TYR A 1 117 ? 7.768 -6.805 -13.348 1.00 90.56 117 TYR A C 1
ATOM 1001 O O . TYR A 1 117 ? 8.784 -6.593 -14.013 1.00 90.56 117 TYR A O 1
ATOM 1009 N N . LYS A 1 118 ? 6.592 -6.231 -13.637 1.00 91.81 118 LYS A N 1
ATOM 1010 C CA . LYS A 1 118 ? 6.394 -5.331 -14.784 1.00 91.81 118 LYS A CA 1
ATOM 1011 C C . LYS A 1 118 ? 7.347 -4.140 -14.739 1.00 91.81 118 LYS A C 1
ATOM 1013 O O . LYS A 1 118 ? 8.007 -3.848 -15.732 1.00 91.81 118 LYS A O 1
ATOM 1018 N N . GLU A 1 119 ? 7.479 -3.489 -13.584 1.00 90.69 119 GLU A N 1
ATOM 1019 C CA . GLU A 1 119 ? 8.388 -2.351 -13.424 1.00 90.69 119 GLU A CA 1
ATOM 1020 C C . GLU A 1 119 ? 9.861 -2.753 -13.628 1.00 90.69 119 GLU A C 1
ATOM 1022 O O . GLU A 1 119 ? 10.627 -1.998 -14.230 1.00 90.69 119 GLU A O 1
ATOM 1027 N N . MET A 1 120 ? 10.270 -3.940 -13.160 1.00 90.94 120 MET A N 1
ATOM 1028 C CA . MET A 1 120 ? 11.633 -4.453 -13.350 1.00 90.94 120 MET A CA 1
ATOM 1029 C C . MET A 1 120 ? 11.937 -4.763 -14.815 1.00 90.94 120 MET A C 1
ATOM 1031 O O . MET A 1 120 ? 13.011 -4.395 -15.300 1.00 90.94 120 MET A O 1
ATOM 1035 N N . VAL A 1 121 ? 11.000 -5.394 -15.524 1.00 93.88 121 VAL A N 1
ATOM 1036 C CA . VAL A 1 121 ? 11.125 -5.677 -16.960 1.00 93.88 121 VAL A CA 1
ATOM 1037 C C . VAL A 1 121 ? 11.196 -4.374 -17.757 1.00 93.88 121 VAL A C 1
ATOM 1039 O O . VAL A 1 121 ? 12.123 -4.187 -18.548 1.00 93.88 121 VAL A O 1
ATOM 1042 N N . ASP A 1 122 ? 10.288 -3.431 -17.497 1.00 93.31 122 ASP A N 1
ATOM 1043 C CA . ASP A 1 122 ? 10.264 -2.120 -18.154 1.00 93.31 122 ASP A CA 1
ATOM 1044 C C . ASP A 1 122 ? 11.567 -1.343 -17.941 1.00 93.31 122 ASP A C 1
ATOM 1046 O O . ASP A 1 122 ? 12.133 -0.772 -18.884 1.00 93.31 122 ASP A O 1
ATOM 1050 N N . TYR A 1 123 ? 12.058 -1.329 -16.699 1.00 93.25 123 TYR A N 1
ATOM 1051 C CA . TYR A 1 123 ? 13.327 -0.705 -16.346 1.00 93.25 123 TYR A CA 1
ATOM 1052 C C . TYR A 1 123 ? 14.499 -1.360 -17.080 1.00 93.25 123 TYR A C 1
ATOM 1054 O O . TYR A 1 123 ? 15.323 -0.646 -17.656 1.00 93.25 123 TYR A O 1
ATOM 1062 N N . GLY A 1 124 ? 14.552 -2.696 -17.100 1.00 92.69 124 GLY A N 1
ATOM 1063 C CA . GLY A 1 124 ? 15.585 -3.469 -17.786 1.00 92.69 124 GLY A CA 1
ATOM 1064 C C . GLY A 1 124 ? 15.636 -3.165 -19.282 1.00 92.69 124 GLY A C 1
ATOM 1065 O O . GLY A 1 124 ? 16.680 -2.754 -19.790 1.00 92.69 124 GLY A O 1
ATOM 1066 N N . ASN A 1 125 ? 14.494 -3.256 -19.965 1.00 94.19 125 ASN A N 1
ATOM 1067 C CA . ASN A 1 125 ? 14.380 -2.948 -21.394 1.00 94.19 125 ASN A CA 1
ATOM 1068 C C . ASN A 1 125 ? 14.804 -1.506 -21.696 1.00 94.19 125 ASN A C 1
ATOM 1070 O O . ASN A 1 125 ? 15.605 -1.246 -22.592 1.00 94.19 125 ASN A O 1
ATOM 1074 N N . SER A 1 126 ? 14.345 -0.552 -20.884 1.00 92.88 126 SER A N 1
ATOM 1075 C CA . SER A 1 126 ? 14.706 0.858 -21.065 1.00 92.88 126 SER A CA 1
ATOM 1076 C C . SER A 1 126 ? 16.183 1.147 -20.792 1.00 92.88 126 SER A C 1
ATOM 1078 O O . SER A 1 126 ? 16.727 2.119 -21.322 1.00 92.88 126 SER A O 1
ATOM 1080 N N . LEU A 1 127 ? 16.836 0.351 -19.942 1.00 92.81 127 LEU A N 1
ATOM 1081 C CA . LEU A 1 127 ? 18.264 0.467 -19.669 1.00 92.81 127 LEU A CA 1
ATOM 1082 C C . LEU A 1 127 ? 19.081 -0.039 -20.860 1.00 92.81 127 LEU A C 1
ATOM 1084 O O . LEU A 1 127 ? 20.052 0.621 -21.229 1.00 92.81 127 LEU A O 1
A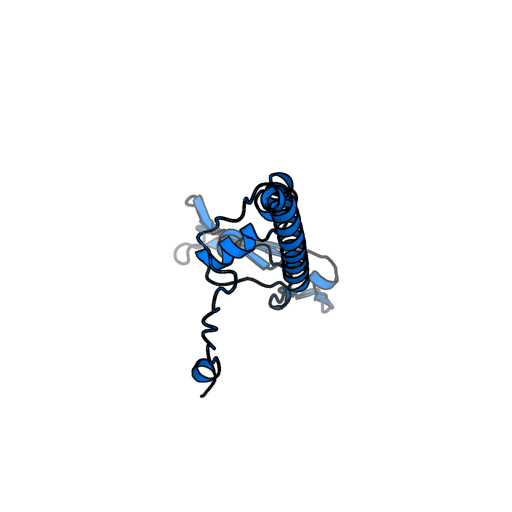TOM 1088 N N . ILE A 1 128 ? 18.653 -1.137 -21.495 1.00 92.50 128 ILE A N 1
ATOM 1089 C CA . ILE A 1 128 ? 19.240 -1.639 -22.747 1.00 92.50 128 ILE A CA 1
ATOM 1090 C C . ILE A 1 128 ? 19.125 -0.572 -23.838 1.00 92.50 128 ILE A C 1
ATOM 1092 O O . ILE A 1 128 ? 20.140 -0.167 -24.399 1.00 92.50 128 ILE A O 1
ATOM 1096 N N . GLU A 1 129 ? 17.933 -0.013 -24.061 1.00 92.44 129 GLU A N 1
ATOM 1097 C CA . GLU A 1 129 ? 17.751 1.056 -25.051 1.00 92.44 129 GLU A CA 1
ATOM 1098 C C . GLU A 1 129 ? 18.623 2.286 -24.764 1.00 92.44 129 GLU A C 1
ATOM 1100 O O . GLU A 1 129 ? 19.154 2.925 -25.676 1.00 92.44 129 GLU A O 1
ATOM 1105 N N . LEU A 1 130 ? 18.743 2.676 -23.490 1.00 91.25 130 LEU A N 1
ATOM 1106 C CA . LEU A 1 130 ? 19.584 3.803 -23.103 1.00 91.25 130 LEU A CA 1
ATOM 1107 C C . LEU A 1 130 ? 21.059 3.502 -23.384 1.00 91.25 130 LEU A C 1
ATOM 1109 O O . LEU A 1 130 ? 21.770 4.386 -23.862 1.00 91.25 130 LEU A O 1
ATOM 1113 N N . TYR A 1 131 ? 21.503 2.281 -23.089 1.00 90.19 131 TYR A N 1
ATOM 1114 C CA . TYR A 1 131 ? 22.856 1.825 -23.374 1.00 90.19 131 TYR A CA 1
ATOM 1115 C C . TYR A 1 131 ? 23.142 1.850 -24.875 1.00 90.19 131 TYR A C 1
ATOM 1117 O O . TYR A 1 131 ? 24.134 2.446 -25.281 1.00 90.19 131 TYR A O 1
ATOM 1125 N N . GLU A 1 132 ? 22.257 1.298 -25.703 1.00 89.75 132 GLU A N 1
ATOM 1126 C CA . GLU A 1 132 ? 22.408 1.296 -27.161 1.00 89.75 132 GLU A CA 1
ATOM 1127 C C . GLU A 1 132 ? 22.451 2.713 -27.738 1.00 89.75 132 GLU A C 1
ATOM 1129 O O . GLU A 1 132 ? 23.321 3.023 -28.552 1.00 89.75 132 GLU A O 1
ATOM 1134 N N . LYS A 1 133 ? 21.579 3.612 -27.261 1.00 87.94 133 LYS A N 1
ATOM 1135 C CA . LYS A 1 133 ? 21.589 5.031 -27.657 1.00 87.94 133 LYS A CA 1
ATOM 1136 C C . LYS A 1 133 ? 22.909 5.710 -27.296 1.00 87.94 133 LYS A C 1
ATOM 1138 O O . LYS A 1 133 ? 23.457 6.451 -28.107 1.00 87.94 133 LYS A O 1
ATOM 1143 N N . LEU A 1 134 ? 23.432 5.466 -26.093 1.00 86.56 134 LEU A N 1
ATOM 1144 C CA . LEU A 1 134 ? 24.729 6.007 -25.679 1.00 86.56 134 LEU A CA 1
ATOM 1145 C C . LEU A 1 134 ? 25.869 5.408 -26.503 1.00 86.56 134 LEU A C 1
ATOM 1147 O O . LEU A 1 134 ? 26.725 6.146 -26.980 1.00 86.56 134 LEU A O 1
ATOM 1151 N N . LEU A 1 135 ? 25.859 4.094 -26.722 1.00 84.62 135 LEU A N 1
ATOM 1152 C CA . LEU A 1 135 ? 26.859 3.409 -27.526 1.00 84.62 135 LEU A CA 1
ATOM 1153 C C . LEU A 1 135 ? 26.861 3.936 -28.963 1.00 84.62 135 LEU A C 1
ATOM 1155 O O . LEU A 1 135 ? 27.930 4.184 -29.498 1.00 84.62 135 LEU A O 1
ATOM 1159 N N . HIS A 1 136 ? 25.699 4.176 -29.571 1.00 85.50 136 HIS A N 1
ATOM 1160 C CA . HIS A 1 136 ? 25.607 4.741 -30.918 1.00 85.50 136 HIS A CA 1
ATOM 1161 C C . HIS A 1 136 ? 26.182 6.164 -31.012 1.00 85.50 136 HIS A C 1
ATOM 1163 O O . HIS A 1 136 ? 26.781 6.510 -32.022 1.00 85.50 136 HIS A O 1
ATOM 1169 N N . ILE A 1 137 ? 26.050 6.978 -29.961 1.00 83.38 137 ILE A N 1
ATOM 1170 C CA . ILE A 1 137 ? 26.630 8.331 -29.911 1.00 83.38 137 ILE A CA 1
ATOM 1171 C C . ILE A 1 137 ? 28.148 8.278 -29.697 1.00 83.38 137 ILE A C 1
ATOM 1173 O O . ILE A 1 137 ? 28.898 9.075 -30.262 1.00 83.38 137 ILE A O 1
ATOM 1177 N N . VAL A 1 138 ? 28.615 7.354 -28.857 1.00 79.12 138 VAL A N 1
ATOM 1178 C CA . VAL A 1 138 ? 30.021 7.292 -28.443 1.00 79.12 138 VAL A CA 1
ATOM 1179 C C . VAL A 1 138 ? 30.866 6.486 -29.436 1.00 79.12 138 VAL A C 1
ATOM 1181 O O . VAL A 1 138 ? 31.998 6.867 -29.695 1.00 79.12 138 VAL A O 1
ATOM 1184 N N . LYS A 1 139 ? 30.337 5.420 -30.048 1.00 74.62 139 LYS A N 1
ATOM 1185 C CA . LYS A 1 139 ? 31.064 4.509 -30.957 1.00 74.62 139 LYS A CA 1
ATOM 1186 C C . LYS A 1 139 ? 31.694 5.197 -32.182 1.00 74.62 139 LYS A C 1
ATOM 1188 O O . LYS A 1 139 ? 32.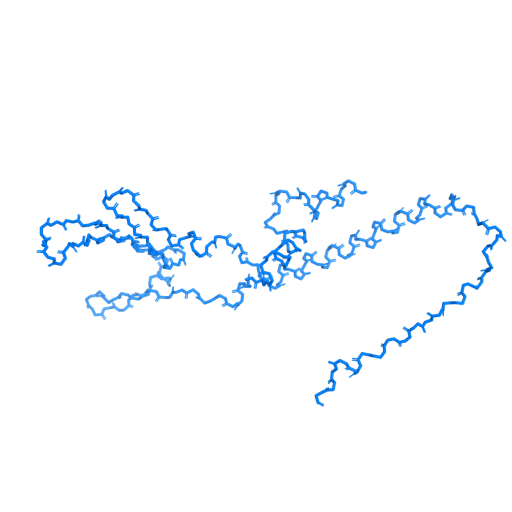830 4.857 -32.483 1.00 74.62 139 LYS A O 1
ATOM 1193 N N . PRO A 1 140 ? 31.051 6.168 -32.858 1.00 72.50 140 PRO A N 1
ATOM 1194 C CA . PRO A 1 140 ? 31.681 6.921 -33.949 1.00 72.50 140 PRO A CA 1
ATOM 1195 C C . PRO A 1 140 ? 32.800 7.860 -33.476 1.00 72.50 140 PRO A C 1
ATOM 1197 O O . PRO A 1 140 ? 33.681 8.202 -34.253 1.00 72.50 140 PRO A O 1
ATOM 1200 N N . ASN A 1 141 ? 32.758 8.272 -32.205 1.00 65.38 141 ASN A N 1
ATOM 1201 C CA . ASN A 1 141 ? 33.717 9.189 -31.580 1.00 65.38 141 ASN A CA 1
ATOM 1202 C C . ASN A 1 141 ? 34.778 8.458 -30.735 1.00 65.38 141 ASN A C 1
ATOM 1204 O O . ASN A 1 141 ? 35.704 9.081 -30.220 1.00 65.38 141 ASN A O 1
ATOM 1208 N N . LEU A 1 142 ? 34.649 7.137 -30.587 1.00 63.88 142 LEU A N 1
ATOM 1209 C CA . LEU A 1 142 ? 35.671 6.241 -30.067 1.00 63.88 142 LEU A CA 1
ATOM 1210 C C . LEU A 1 142 ? 36.678 6.018 -31.194 1.00 63.88 142 LEU A C 1
ATOM 1212 O O . LEU A 1 142 ? 36.621 5.021 -31.913 1.00 63.88 142 LEU A O 1
ATOM 1216 N N . SER A 1 143 ? 37.604 6.958 -31.368 1.00 54.50 143 SER A N 1
ATOM 1217 C CA . SER A 1 143 ? 38.844 6.643 -32.065 1.00 54.50 143 SER A CA 1
ATOM 1218 C C . SER A 1 143 ? 39.484 5.465 -31.330 1.00 54.50 143 SER A C 1
ATOM 1220 O O . SER A 1 143 ? 39.752 5.534 -30.129 1.00 54.50 143 SER A O 1
ATOM 1222 N N . PHE A 1 144 ? 39.645 4.343 -32.037 1.00 53.94 144 PHE A N 1
ATOM 1223 C CA . PHE A 1 144 ? 40.364 3.179 -31.532 1.00 53.94 144 PHE A CA 1
ATOM 1224 C C . PHE A 1 144 ? 41.712 3.673 -31.013 1.00 53.94 144 PHE A C 1
ATOM 1226 O O . PHE A 1 144 ? 42.516 4.188 -31.786 1.00 53.94 144 PHE A O 1
ATOM 1233 N N . ASN A 1 145 ? 41.943 3.577 -29.705 1.00 50.59 145 ASN A N 1
ATOM 1234 C CA . ASN A 1 145 ? 43.267 3.821 -29.162 1.00 50.59 145 ASN A CA 1
ATOM 1235 C C . ASN A 1 145 ? 44.167 2.698 -29.711 1.00 50.59 145 ASN A C 1
ATOM 1237 O O . ASN A 1 145 ? 43.943 1.545 -29.332 1.00 50.59 145 ASN A O 1
ATOM 1241 N N . PRO A 1 146 ? 45.159 2.985 -30.577 1.00 55.22 146 PRO A N 1
ATOM 1242 C CA . PRO A 1 146 ? 45.986 1.959 -31.226 1.00 55.22 146 PRO A CA 1
ATOM 1243 C C . PRO A 1 146 ? 46.859 1.160 -30.238 1.00 55.22 146 PRO A C 1
ATOM 1245 O O . PRO A 1 146 ? 47.572 0.247 -30.636 1.00 55.22 146 PRO A O 1
ATOM 1248 N N . MET A 1 147 ? 46.802 1.494 -28.945 1.00 53.62 147 MET A N 1
ATOM 1249 C CA . MET A 1 147 ? 47.473 0.799 -27.845 1.00 53.62 147 MET A CA 1
ATOM 1250 C C . MET A 1 147 ? 46.644 -0.335 -27.211 1.00 53.62 147 MET A C 1
ATOM 1252 O O . MET A 1 147 ? 47.141 -1.002 -26.305 1.00 53.62 147 MET A O 1
ATOM 1256 N N . ILE A 1 148 ? 45.391 -0.561 -27.626 1.00 53.94 148 ILE A N 1
ATOM 1257 C CA . ILE A 1 148 ? 44.577 -1.676 -27.116 1.00 53.94 148 ILE A CA 1
ATOM 1258 C C . ILE A 1 148 ? 44.675 -2.833 -28.122 1.00 53.94 148 ILE A C 1
ATOM 1260 O O . ILE A 1 148 ? 44.143 -2.699 -29.220 1.00 53.94 148 ILE A O 1
ATOM 1264 N N . PRO A 1 149 ? 45.341 -3.956 -27.794 1.00 50.03 149 PRO A N 1
ATOM 1265 C CA . PRO A 1 149 ? 45.407 -5.099 -28.698 1.00 50.03 149 PRO A CA 1
ATOM 1266 C C . PRO A 1 149 ? 43.996 -5.638 -28.979 1.00 50.03 149 PRO A C 1
ATOM 1268 O O . PRO A 1 149 ? 43.202 -5.800 -28.050 1.00 50.03 149 PRO A O 1
ATOM 1271 N N . ASP A 1 150 ? 43.714 -5.958 -30.248 1.00 52.38 150 ASP A N 1
ATOM 1272 C CA . ASP A 1 150 ? 42.402 -6.377 -30.792 1.00 52.38 150 ASP A CA 1
ATOM 1273 C C . ASP A 1 150 ? 41.766 -7.605 -30.117 1.00 52.38 150 ASP A C 1
ATOM 1275 O O . ASP A 1 150 ? 40.614 -7.951 -30.374 1.00 52.38 150 ASP A O 1
ATOM 1279 N N . ASN A 1 151 ? 42.489 -8.255 -29.209 1.00 49.66 151 ASN A N 1
ATOM 1280 C CA . ASN A 1 151 ? 41.995 -9.347 -28.395 1.00 49.66 151 ASN A CA 1
ATOM 1281 C C . ASN A 1 151 ? 42.155 -8.993 -26.913 1.00 49.66 151 ASN A C 1
ATOM 1283 O O . ASN A 1 151 ? 43.184 -9.314 -26.306 1.00 49.66 151 ASN A O 1
ATOM 1287 N N . PRO A 1 152 ? 41.142 -8.389 -26.263 1.00 51.25 152 PRO A N 1
ATOM 1288 C CA . PRO A 1 152 ? 41.073 -8.474 -24.823 1.00 51.25 152 PRO A CA 1
ATOM 1289 C C . PRO A 1 152 ? 40.847 -9.952 -24.521 1.00 51.25 152 PRO A C 1
ATOM 1291 O O . PRO A 1 152 ? 39.732 -10.454 -24.654 1.00 51.25 152 PRO A O 1
ATOM 1294 N N . THR A 1 153 ? 41.898 -10.675 -24.131 1.00 52.75 153 THR A N 1
ATOM 1295 C CA . THR A 1 153 ? 41.756 -11.959 -23.445 1.00 52.75 153 THR A CA 1
ATOM 1296 C C . THR A 1 153 ? 40.863 -11.711 -22.235 1.00 52.75 153 THR A C 1
ATOM 1298 O O . THR A 1 153 ? 41.333 -11.320 -21.164 1.00 52.75 153 THR A O 1
ATOM 1301 N N . LYS A 1 154 ? 39.546 -11.870 -22.414 1.00 51.59 154 LYS A N 1
ATOM 1302 C CA . LYS A 1 154 ? 38.582 -11.901 -21.327 1.00 51.59 154 LYS A CA 1
ATOM 1303 C C . LYS A 1 154 ? 39.023 -13.076 -20.476 1.00 51.59 154 LYS A C 1
ATOM 1305 O O . LYS A 1 154 ? 38.787 -14.226 -20.833 1.00 51.59 154 LYS A O 1
ATOM 1310 N N . LYS A 1 155 ? 39.680 -12.798 -19.350 1.00 51.31 155 LYS A N 1
ATOM 1311 C CA . LYS A 1 155 ? 39.777 -13.771 -18.267 1.00 51.31 155 LYS A CA 1
ATOM 1312 C C . LYS A 1 155 ? 38.350 -13.991 -17.782 1.00 51.31 155 LYS A C 1
ATOM 1314 O O . LYS A 1 155 ? 37.870 -13.273 -16.908 1.00 51.31 155 LYS A O 1
ATOM 1319 N N . ILE A 1 156 ? 37.653 -14.934 -18.410 1.00 51.34 156 ILE A N 1
ATOM 1320 C CA . ILE A 1 156 ? 36.381 -15.451 -17.930 1.00 51.34 156 ILE A CA 1
ATOM 1321 C C . ILE A 1 156 ? 36.715 -16.088 -16.584 1.00 51.34 156 ILE A C 1
ATOM 1323 O O . ILE A 1 156 ? 37.292 -17.169 -16.513 1.00 51.34 156 ILE A O 1
ATOM 1327 N N . ARG A 1 157 ? 36.442 -15.367 -15.496 1.00 54.59 157 ARG A N 1
ATOM 1328 C CA . ARG A 1 157 ? 36.422 -15.974 -14.171 1.00 54.59 157 ARG A CA 1
ATOM 1329 C C . ARG A 1 157 ? 35.113 -16.736 -14.090 1.00 54.59 157 ARG A C 1
ATOM 1331 O O . ARG A 1 157 ? 34.075 -16.147 -13.811 1.00 54.59 157 ARG A O 1
ATOM 1338 N N . THR A 1 158 ? 35.161 -18.026 -14.389 1.00 56.16 158 THR A N 1
ATOM 1339 C CA . THR A 1 158 ? 34.038 -18.930 -14.157 1.00 56.16 158 THR A CA 1
ATOM 1340 C C . THR A 1 158 ? 33.791 -18.964 -12.651 1.00 56.16 158 THR A C 1
ATOM 1342 O O . THR A 1 158 ? 34.574 -19.532 -11.892 1.00 56.16 158 THR A O 1
ATOM 1345 N N . VAL A 1 159 ? 32.748 -18.275 -12.192 1.00 57.16 159 VAL A N 1
ATOM 1346 C CA . VAL A 1 159 ? 32.322 -18.339 -10.794 1.00 57.16 159 VAL A CA 1
ATOM 1347 C C . VAL A 1 159 ? 31.445 -19.574 -10.666 1.00 57.16 159 VAL A C 1
ATOM 1349 O O . VAL A 1 159 ? 30.319 -19.588 -11.150 1.00 57.16 159 VAL A O 1
ATOM 1352 N N . ASN A 1 160 ? 31.979 -20.626 -10.045 1.00 72.19 160 ASN A N 1
ATOM 1353 C CA . ASN A 1 160 ? 31.185 -21.795 -9.694 1.00 72.19 160 ASN A CA 1
ATOM 1354 C C . ASN A 1 160 ? 30.224 -21.408 -8.555 1.00 72.19 160 ASN A C 1
ATOM 1356 O O . ASN A 1 160 ? 30.669 -21.072 -7.452 1.00 72.19 160 ASN A O 1
ATOM 1360 N N . LEU A 1 161 ? 28.926 -21.407 -8.861 1.00 65.75 161 LEU A N 1
ATOM 1361 C CA . LEU A 1 161 ? 27.856 -21.065 -7.929 1.00 65.75 161 LEU A CA 1
ATOM 1362 C C . LEU A 1 161 ? 27.447 -22.248 -7.035 1.00 65.75 161 LEU A C 1
ATOM 1364 O O . LEU A 1 161 ? 26.909 -21.998 -5.962 1.00 65.75 161 LEU A O 1
ATOM 1368 N N . ASP A 1 162 ? 27.787 -23.497 -7.379 1.00 68.81 162 ASP A N 1
ATOM 1369 C CA . ASP A 1 162 ? 27.443 -24.697 -6.590 1.00 68.81 162 ASP A CA 1
ATOM 1370 C C . ASP A 1 162 ? 28.021 -24.658 -5.174 1.00 68.81 162 ASP A C 1
ATOM 1372 O O . ASP A 1 162 ? 27.476 -25.262 -4.252 1.00 68.81 162 ASP A O 1
ATOM 1376 N N . LYS A 1 163 ? 29.108 -23.907 -4.965 1.00 67.94 163 LYS A N 1
ATOM 1377 C CA . LYS A 1 163 ? 29.702 -23.717 -3.634 1.00 67.94 163 LYS A CA 1
ATOM 1378 C C . LYS A 1 163 ? 28.780 -22.985 -2.649 1.00 67.94 163 LYS A C 1
ATOM 1380 O O . LYS A 1 163 ? 29.063 -22.993 -1.459 1.00 67.94 163 LYS A O 1
ATOM 1385 N N . TYR A 1 164 ? 27.729 -22.326 -3.139 1.00 64.75 164 TYR A N 1
ATOM 1386 C CA . TYR A 1 164 ? 26.732 -21.629 -2.323 1.00 64.75 164 TYR A CA 1
ATOM 1387 C C . TYR A 1 164 ? 25.441 -22.437 -2.134 1.00 64.75 164 TYR A C 1
ATOM 1389 O O . TYR A 1 164 ? 24.573 -22.001 -1.385 1.00 64.75 164 TYR A O 1
ATOM 1397 N N . PHE A 1 165 ? 25.308 -23.590 -2.801 1.00 68.19 165 PHE A N 1
ATOM 1398 C CA . PHE A 1 165 ? 24.069 -24.377 -2.836 1.00 68.19 165 PHE A CA 1
ATOM 1399 C C . PHE A 1 165 ? 24.233 -25.834 -2.385 1.00 68.19 165 PHE A C 1
ATOM 1401 O O . PHE A 1 165 ? 23.266 -26.591 -2.430 1.00 68.19 165 PHE A O 1
ATOM 1408 N N . LYS A 1 166 ? 25.419 -26.245 -1.923 1.00 50.00 166 LYS A N 1
ATOM 1409 C CA . LYS A 1 166 ? 25.574 -27.536 -1.242 1.00 50.00 166 LYS A CA 1
ATOM 1410 C C . LYS A 1 166 ? 25.258 -27.377 0.244 1.00 50.00 166 LYS A C 1
ATOM 1412 O O . LYS A 1 166 ? 26.003 -26.707 0.957 1.00 50.00 166 LYS A O 1
ATOM 1417 N N . GLY A 1 167 ? 24.128 -27.958 0.648 1.00 48.56 167 GLY A N 1
ATOM 1418 C CA . GLY A 1 167 ? 23.860 -28.356 2.031 1.00 48.56 167 GLY A CA 1
ATOM 1419 C C . GLY A 1 167 ? 24.679 -29.572 2.439 1.00 48.56 167 GLY A C 1
ATOM 1420 O O . GLY A 1 167 ? 25.243 -30.238 1.537 1.00 48.56 167 GLY A O 1
#